Protein AF-B8IRQ8-F1 (afdb_monomer_lite)

Radius of gyration: 14.9 Å; chains: 1; bounding box: 44×27×41 Å

Organism: Methylobacterium nodulans (strain LMG 21967 / CNCM I-2342 / ORS 2060) (NCBI:txid460265)

Secondary structure (DSSP, 8-sta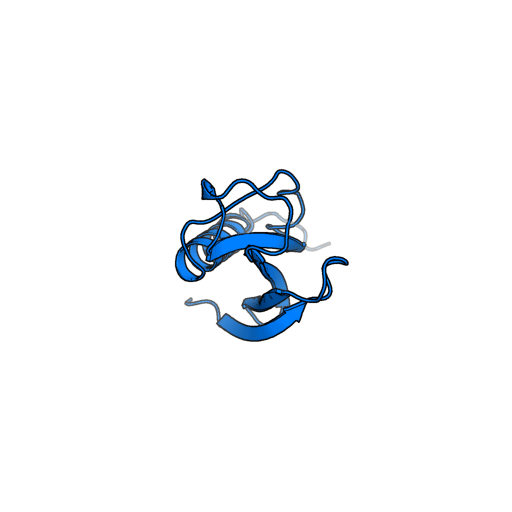te):
-PPPEEEEEEEE--SSS-EEEEEEEETTEEEEEEEE--TTSS--GGGTT-EEEEEE-GGGTT--S--EESSHHHHHHHHHHHHHHTS--------

pLDDT: mean 80.94, std 16.54, range [40.38, 97.19]

Sequence (95 aa):
MVAEEYFQPVVVNTGAGGEHGTLVFIEGQLVAVLTQINEARDTEQEFQGKWFLEAGFGPCKDWNNGSIFASKDKAVEWVREQVLMDEPVASCIAS

Foldseek 3Di:
DPWDKDKDWDFDPPVQRTFTWIFIDTNNDGFFIKGADDPSPPDPPVLHRWIWGPAGDDLGHVVPDTDTHRHPVRVNVVSVVSVVVVPDPDDDDDD

Structure (mmCIF, N/CA/C/O backbone):
data_AF-B8IRQ8-F1
#
_entry.id   AF-B8IRQ8-F1
#
loop_
_atom_site.group_PDB
_atom_site.id
_atom_site.type_symbol
_atom_site.label_atom_id
_atom_site.label_alt_id
_atom_site.label_comp_id
_atom_site.label_asym_id
_atom_site.label_entity_id
_atom_site.label_seq_id
_atom_site.pdbx_PDB_ins_code
_atom_site.Cartn_x
_atom_site.Cartn_y
_atom_site.Cartn_z
_atom_site.occupancy
_atom_site.B_iso_or_equiv
_atom_site.auth_seq_id
_atom_site.auth_comp_id
_atom_site.auth_asym_id
_atom_site.auth_atom_id
_atom_site.pdbx_PDB_model_num
ATOM 1 N N . MET A 1 1 ? -3.290 7.518 22.144 1.00 50.81 1 MET A N 1
ATOM 2 C CA . MET A 1 1 ? -3.183 6.044 22.153 1.00 50.81 1 MET A CA 1
ATOM 3 C C . MET A 1 1 ? -2.350 5.677 20.938 1.00 50.81 1 MET A C 1
ATOM 5 O O . MET A 1 1 ? -2.453 6.393 19.953 1.00 50.81 1 MET A O 1
ATOM 9 N N . VAL A 1 2 ? -1.441 4.705 21.024 1.00 63.72 2 VAL A N 1
ATOM 10 C CA . VAL A 1 2 ? -0.699 4.273 19.828 1.00 63.72 2 VAL A CA 1
ATOM 11 C C . VAL A 1 2 ? -1.656 3.372 19.058 1.00 63.72 2 VAL A C 1
ATOM 13 O O . VAL A 1 2 ? -2.114 2.390 19.638 1.00 63.72 2 VAL A O 1
ATOM 16 N N . ALA A 1 3 ? -2.017 3.744 17.831 1.00 75.44 3 ALA A N 1
ATOM 17 C CA . ALA A 1 3 ? -2.851 2.895 16.989 1.00 75.44 3 ALA A CA 1
ATOM 18 C C . ALA A 1 3 ? -2.152 1.540 16.800 1.00 75.44 3 ALA A C 1
ATOM 20 O O . ALA A 1 3 ? -0.930 1.492 16.639 1.00 75.44 3 ALA A O 1
ATOM 21 N N . GLU A 1 4 ? -2.896 0.436 16.874 1.00 87.06 4 GLU A N 1
ATOM 22 C CA . GLU A 1 4 ? -2.329 -0.876 16.565 1.00 87.06 4 GLU A CA 1
ATOM 23 C C . GLU A 1 4 ? -2.111 -0.986 15.061 1.00 87.06 4 GLU A C 1
ATOM 25 O O . GLU A 1 4 ? -3.023 -0.744 14.272 1.00 87.06 4 GLU A O 1
ATOM 30 N N . GLU A 1 5 ? -0.904 -1.371 14.658 1.00 91.31 5 GLU A N 1
ATOM 31 C CA . GLU A 1 5 ? -0.527 -1.421 13.252 1.00 91.31 5 GLU A CA 1
ATOM 32 C C . GLU A 1 5 ? 0.042 -2.776 12.882 1.00 91.31 5 GLU A C 1
ATOM 34 O O . GLU A 1 5 ? 0.839 -3.370 13.614 1.00 91.31 5 GLU A O 1
ATOM 39 N N . TYR A 1 6 ? -0.351 -3.250 11.708 1.00 93.56 6 TYR A N 1
ATOM 40 C CA . TYR A 1 6 ? 0.050 -4.544 11.196 1.00 93.56 6 TYR A CA 1
ATOM 41 C C . TYR A 1 6 ? 0.347 -4.463 9.700 1.00 93.56 6 TYR A C 1
ATOM 43 O O . TYR A 1 6 ? -0.379 -3.838 8.927 1.00 93.56 6 TYR A O 1
ATOM 51 N N . PHE A 1 7 ? 1.424 -5.130 9.288 1.00 96.00 7 PHE A N 1
ATOM 52 C CA . PHE A 1 7 ? 1.876 -5.163 7.902 1.00 96.00 7 PHE A CA 1
ATOM 53 C C . PHE A 1 7 ? 1.929 -6.599 7.409 1.00 96.00 7 PHE A C 1
ATOM 55 O O . PHE A 1 7 ? 2.583 -7.447 8.020 1.00 96.00 7 PHE A O 1
ATOM 62 N N . GLN A 1 8 ? 1.305 -6.855 6.262 1.00 97.19 8 GLN A N 1
ATOM 63 C CA . GLN A 1 8 ? 1.339 -8.164 5.624 1.00 97.19 8 GLN A CA 1
ATOM 64 C C . GLN A 1 8 ? 2.059 -8.078 4.273 1.00 97.19 8 GLN A C 1
ATOM 66 O O . GLN A 1 8 ? 1.538 -7.450 3.348 1.00 97.19 8 GLN A O 1
ATOM 71 N N . PRO A 1 9 ? 3.235 -8.715 4.122 1.00 96.06 9 PRO A N 1
ATOM 72 C CA . PRO A 1 9 ? 3.887 -8.855 2.825 1.00 96.06 9 PRO A CA 1
ATOM 73 C C . PRO A 1 9 ? 3.024 -9.685 1.871 1.00 96.06 9 PRO A C 1
ATOM 75 O O . PRO A 1 9 ? 2.516 -10.743 2.248 1.00 96.06 9 PRO A O 1
ATOM 78 N N . VAL A 1 10 ? 2.875 -9.221 0.632 1.00 95.19 10 VAL A N 1
ATOM 79 C CA . VAL A 1 10 ? 2.079 -9.883 -0.412 1.00 95.19 10 VAL A CA 1
ATOM 80 C C . VAL A 1 10 ? 2.734 -9.715 -1.781 1.00 95.19 10 VAL A C 1
ATOM 82 O O . VAL A 1 10 ? 3.583 -8.847 -1.966 1.00 95.19 10 VAL A O 1
ATOM 85 N N . VAL A 1 11 ? 2.320 -10.528 -2.752 1.00 93.00 11 VAL A N 1
ATOM 86 C CA . VAL A 1 11 ? 2.572 -10.255 -4.173 1.00 93.00 11 VAL A CA 1
ATOM 87 C C . VAL A 1 11 ? 1.294 -9.675 -4.762 1.00 93.00 11 VAL A C 1
ATOM 89 O O . VAL A 1 11 ? 0.245 -10.317 -4.718 1.00 93.00 11 VAL A O 1
ATOM 92 N N . VAL A 1 12 ? 1.371 -8.454 -5.283 1.00 89.50 12 VAL A N 1
ATOM 93 C CA . VAL A 1 12 ? 0.226 -7.739 -5.853 1.00 89.50 12 VAL A CA 1
ATOM 94 C C . VAL A 1 12 ? 0.250 -7.910 -7.359 1.00 89.50 12 VAL A C 1
ATOM 96 O O . VAL A 1 12 ? 1.214 -7.521 -8.009 1.00 89.50 12 VAL A O 1
ATOM 99 N N . ASN A 1 13 ? -0.805 -8.484 -7.933 1.00 88.00 13 ASN A N 1
ATOM 100 C CA . ASN A 1 13 ? -0.927 -8.578 -9.382 1.00 88.00 13 ASN A CA 1
ATOM 101 C C . ASN A 1 13 ? -1.297 -7.210 -9.973 1.00 88.00 13 ASN A C 1
ATOM 103 O O . ASN A 1 13 ? -2.473 -6.881 -10.093 1.00 88.00 13 ASN A O 1
ATOM 107 N N . THR A 1 14 ? -0.282 -6.442 -10.360 1.00 78.38 14 THR A N 1
ATOM 108 C CA . THR A 1 14 ? -0.410 -5.122 -10.996 1.00 78.38 14 THR A CA 1
ATOM 109 C C . THR A 1 14 ? -0.563 -5.203 -12.522 1.00 78.38 14 THR A C 1
ATOM 111 O O . THR A 1 14 ? -0.432 -4.208 -13.225 1.00 78.38 14 THR A O 1
ATOM 114 N N . GLY A 1 15 ? -0.813 -6.398 -13.075 1.00 74.94 15 GLY A N 1
ATOM 115 C CA . GLY A 1 15 ? -0.935 -6.635 -14.519 1.00 74.94 15 GLY A CA 1
ATOM 116 C C . GLY A 1 15 ? 0.400 -6.800 -15.259 1.00 74.94 15 GLY A C 1
ATOM 117 O O . GLY A 1 15 ? 0.422 -7.432 -16.311 1.00 74.94 15 GLY A O 1
ATOM 118 N N . ALA A 1 16 ? 1.514 -6.325 -14.688 1.00 67.44 16 ALA A N 1
ATOM 119 C CA . ALA A 1 16 ? 2.858 -6.412 -15.277 1.00 67.44 16 ALA A CA 1
ATOM 120 C C . ALA A 1 16 ? 3.692 -7.632 -14.819 1.00 67.44 16 ALA A C 1
ATOM 122 O O . ALA A 1 16 ? 4.847 -7.766 -15.211 1.00 67.44 16 ALA A O 1
ATOM 123 N N . GLY A 1 17 ? 3.130 -8.535 -14.003 1.00 63.59 17 GLY A N 1
ATOM 124 C CA . GLY A 1 17 ? 3.825 -9.761 -13.569 1.00 63.59 17 GLY A CA 1
ATOM 125 C C . GLY A 1 17 ? 3.881 -10.010 -12.063 1.00 63.59 17 GLY A C 1
ATOM 126 O O . GLY A 1 17 ? 4.506 -10.977 -11.639 1.00 63.59 17 GLY A O 1
ATOM 127 N N . GLY A 1 18 ? 3.189 -9.203 -11.259 1.00 69.12 18 GLY A N 1
ATOM 128 C CA . GLY A 1 18 ? 3.183 -9.359 -9.808 1.00 69.12 18 GLY A CA 1
ATOM 129 C C . GLY A 1 18 ? 4.349 -8.617 -9.161 1.00 69.12 18 GLY A C 1
ATOM 130 O O . GLY A 1 18 ? 5.510 -8.891 -9.449 1.00 69.12 18 GLY A O 1
ATOM 131 N N . GLU A 1 19 ? 4.049 -7.680 -8.270 1.00 82.12 19 GLU A N 1
ATOM 132 C CA . GLU A 1 19 ? 5.059 -6.880 -7.581 1.00 82.12 19 GLU A CA 1
ATOM 133 C C . GLU A 1 19 ? 5.077 -7.163 -6.091 1.00 82.12 19 GLU A C 1
ATOM 135 O O . GLU A 1 19 ? 4.057 -7.500 -5.483 1.00 82.12 19 GLU A O 1
ATOM 140 N N . HIS A 1 20 ? 6.261 -7.026 -5.494 1.00 90.31 20 HIS A N 1
ATOM 141 C CA . HIS A 1 20 ? 6.399 -7.089 -4.049 1.00 90.31 20 HIS A CA 1
ATOM 142 C C . HIS A 1 20 ? 5.579 -5.962 -3.438 1.00 90.31 20 HIS A C 1
ATOM 144 O O . HIS A 1 20 ? 5.802 -4.794 -3.738 1.00 90.31 20 HIS A O 1
ATOM 150 N N . GLY A 1 21 ? 4.634 -6.316 -2.580 1.00 93.31 21 GLY A N 1
ATOM 151 C CA . GLY A 1 21 ? 3.764 -5.358 -1.934 1.00 93.31 21 GLY A CA 1
ATOM 152 C C . GLY A 1 21 ? 3.612 -5.602 -0.448 1.00 93.31 21 GLY A C 1
ATOM 153 O O . GLY A 1 21 ? 4.146 -6.544 0.144 1.00 93.31 21 GLY A O 1
ATOM 154 N N . THR A 1 22 ? 2.901 -4.690 0.192 1.00 96.31 22 THR A N 1
ATOM 155 C CA . THR A 1 22 ? 2.587 -4.738 1.612 1.00 96.31 22 THR A CA 1
ATOM 156 C C . THR A 1 22 ? 1.186 -4.190 1.820 1.00 96.31 22 THR A C 1
ATOM 158 O O . THR A 1 22 ? 0.888 -3.065 1.421 1.00 96.31 22 THR A O 1
ATOM 161 N N . LEU A 1 23 ? 0.332 -4.993 2.449 1.00 96.81 23 LEU A N 1
ATOM 162 C CA . LEU A 1 23 ? -0.944 -4.532 2.981 1.00 96.81 23 LEU A CA 1
ATOM 163 C C . LEU A 1 23 ? -0.685 -3.828 4.311 1.00 96.81 23 LEU A C 1
ATOM 165 O O . LEU A 1 23 ? 0.033 -4.368 5.159 1.00 96.81 23 LEU A O 1
ATOM 169 N N . VAL A 1 24 ? -1.263 -2.643 4.483 1.00 96.25 24 VAL A N 1
ATOM 170 C CA . VAL A 1 24 ? -1.131 -1.835 5.697 1.00 96.25 24 VAL A CA 1
ATOM 171 C C . VAL A 1 24 ? -2.457 -1.824 6.438 1.00 96.25 24 VAL A C 1
ATOM 173 O O . VAL A 1 24 ? -3.466 -1.359 5.902 1.00 96.25 24 VAL A O 1
ATOM 176 N N . PHE A 1 25 ? -2.433 -2.319 7.673 1.00 95.00 25 PHE A N 1
ATOM 177 C CA . PHE A 1 25 ? -3.567 -2.302 8.580 1.00 95.00 25 PHE A CA 1
ATOM 178 C C . PHE A 1 25 ? -3.304 -1.356 9.746 1.00 95.00 25 PHE A C 1
ATOM 180 O O . PHE A 1 25 ? -2.249 -1.442 10.376 1.00 95.00 25 PHE A O 1
ATOM 187 N N . ILE A 1 26 ? -4.279 -0.503 10.050 1.00 93.31 26 ILE A N 1
ATOM 188 C CA . ILE A 1 26 ? -4.296 0.361 11.234 1.00 93.31 26 ILE A CA 1
ATOM 189 C C . ILE A 1 26 ? -5.625 0.114 11.949 1.00 93.31 26 ILE A C 1
ATOM 191 O O . ILE A 1 26 ? -6.674 0.094 11.309 1.00 93.31 26 ILE A O 1
ATOM 195 N N . GLU A 1 27 ? -5.568 -0.187 13.247 1.00 91.19 27 GLU A N 1
ATOM 196 C CA . GLU A 1 27 ? -6.722 -0.553 14.086 1.00 91.19 27 GLU A CA 1
ATOM 197 C C . GLU A 1 27 ? -7.585 -1.677 13.477 1.00 91.19 27 GLU A C 1
ATOM 199 O O . GLU A 1 27 ? -8.813 -1.688 13.539 1.00 91.19 27 GLU A O 1
ATOM 204 N N . GLY A 1 28 ? -6.922 -2.649 12.842 1.00 91.25 28 GLY A N 1
ATOM 205 C CA . GLY A 1 28 ? -7.572 -3.792 12.195 1.00 91.25 28 GLY A CA 1
ATOM 206 C C . GLY A 1 28 ? -8.234 -3.486 10.846 1.00 91.25 28 GLY A C 1
ATOM 207 O O . GLY A 1 28 ? -8.792 -4.396 10.231 1.00 91.25 28 GLY A O 1
ATOM 208 N N . GLN A 1 29 ? -8.153 -2.252 10.344 1.00 93.19 29 GLN A N 1
ATOM 209 C CA . GLN A 1 29 ? -8.697 -1.858 9.044 1.00 93.19 29 GLN A CA 1
ATOM 210 C C . GLN A 1 29 ? -7.602 -1.809 7.980 1.00 93.19 29 GLN A C 1
ATOM 212 O O . GLN A 1 29 ? -6.535 -1.251 8.215 1.00 93.19 29 GLN A O 1
ATOM 217 N N . LEU A 1 30 ? -7.866 -2.363 6.790 1.00 95.50 30 LEU A N 1
ATOM 218 C CA . LEU A 1 30 ? -6.981 -2.199 5.634 1.00 95.50 30 LEU A CA 1
ATOM 219 C C . LEU A 1 30 ? -7.090 -0.759 5.122 1.00 95.50 30 LEU A C 1
ATOM 221 O O . LEU A 1 30 ? -8.144 -0.365 4.625 1.00 95.50 30 LEU A O 1
ATOM 225 N N . VAL A 1 31 ? -5.999 -0.002 5.211 1.00 95.12 31 VAL A N 1
ATOM 226 C CA . VAL A 1 31 ? -5.969 1.422 4.833 1.00 95.12 31 VAL A CA 1
ATOM 227 C C . VAL A 1 31 ? -5.165 1.685 3.562 1.00 95.12 31 VAL A C 1
ATOM 229 O O . VAL A 1 31 ? -5.451 2.643 2.846 1.00 95.12 31 VAL A O 1
ATOM 232 N N . ALA A 1 32 ? -4.209 0.815 3.221 1.00 95.06 32 ALA A N 1
ATOM 233 C CA . ALA A 1 32 ? -3.421 0.951 1.999 1.00 95.06 32 ALA A CA 1
ATOM 234 C C . ALA A 1 32 ? -2.869 -0.383 1.474 1.00 95.06 32 ALA A C 1
ATOM 236 O O . ALA A 1 32 ? -2.561 -1.306 2.234 1.00 95.06 32 ALA A O 1
ATOM 237 N N . VAL A 1 33 ? -2.679 -0.437 0.157 1.00 94.19 33 VAL A N 1
ATOM 238 C CA . VAL A 1 33 ? -1.849 -1.408 -0.557 1.00 94.19 33 VAL A CA 1
ATOM 239 C C . VAL A 1 33 ? -0.650 -0.660 -1.122 1.00 94.19 33 VAL A C 1
ATOM 241 O O . VAL A 1 33 ? -0.802 0.237 -1.951 1.00 94.19 33 VAL A O 1
ATOM 244 N N . LEU A 1 34 ? 0.544 -1.040 -0.676 1.00 93.81 34 LEU A N 1
ATOM 245 C CA . LEU A 1 34 ? 1.805 -0.484 -1.154 1.00 93.81 34 LEU A CA 1
ATOM 246 C C . LEU A 1 34 ? 2.512 -1.494 -2.058 1.00 93.81 34 LEU A C 1
ATOM 248 O O . LEU A 1 34 ? 2.538 -2.679 -1.727 1.00 93.81 34 LEU A O 1
ATOM 252 N N . THR A 1 35 ? 3.117 -1.047 -3.155 1.00 92.50 35 THR A N 1
ATOM 253 C CA . THR A 1 35 ? 3.887 -1.887 -4.091 1.00 92.50 35 THR A CA 1
ATOM 254 C C . THR A 1 35 ? 5.280 -1.309 -4.318 1.00 92.50 35 THR A C 1
ATOM 256 O O . THR A 1 35 ? 5.463 -0.096 -4.348 1.00 92.50 35 THR A O 1
ATOM 259 N N . GLN A 1 36 ? 6.293 -2.162 -4.442 1.00 91.75 36 GLN A N 1
ATOM 260 C CA . GLN A 1 36 ? 7.626 -1.756 -4.866 1.00 91.75 36 GLN A CA 1
ATOM 261 C C . GLN A 1 36 ? 7.677 -1.725 -6.392 1.00 91.75 36 GLN A C 1
ATOM 263 O O . GLN A 1 36 ? 7.309 -2.697 -7.049 1.00 91.75 36 GLN A O 1
ATOM 268 N N . ILE A 1 37 ? 8.166 -0.617 -6.939 1.00 86.81 37 ILE A N 1
ATOM 269 C CA . ILE A 1 37 ? 8.347 -0.424 -8.374 1.00 86.81 37 ILE A CA 1
ATOM 270 C C . ILE A 1 37 ? 9.570 -1.234 -8.812 1.00 86.81 37 ILE A C 1
ATOM 272 O O . ILE A 1 37 ? 10.703 -0.927 -8.426 1.00 86.81 37 ILE A O 1
ATOM 276 N N . ASN A 1 38 ? 9.334 -2.263 -9.624 1.00 78.00 38 ASN A N 1
ATOM 277 C CA . ASN A 1 38 ? 10.387 -3.114 -10.175 1.00 78.00 38 ASN A CA 1
ATOM 278 C C . ASN A 1 38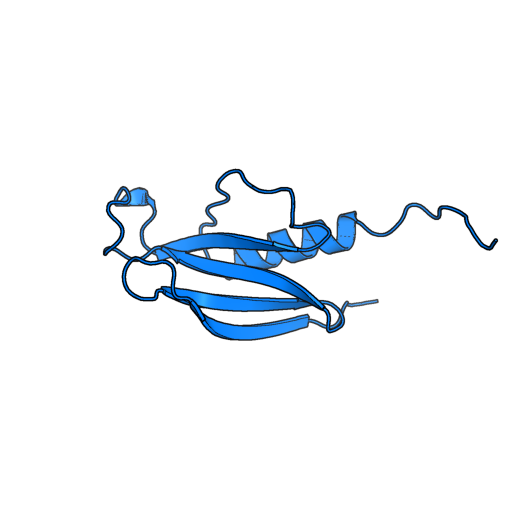 ? 10.785 -2.693 -11.596 1.00 78.00 38 ASN A C 1
ATOM 280 O O . ASN A 1 38 ? 10.003 -2.092 -12.330 1.00 78.00 38 ASN A O 1
ATOM 284 N N . GLU A 1 39 ? 11.998 -3.082 -12.001 1.00 61.97 39 GLU A N 1
ATOM 285 C CA . GLU A 1 39 ? 12.608 -2.772 -13.308 1.00 61.97 39 GLU A CA 1
ATOM 286 C C . GLU A 1 39 ? 11.776 -3.221 -14.523 1.00 61.97 39 GLU A C 1
ATOM 288 O O . GLU A 1 39 ? 12.004 -2.742 -15.628 1.00 61.97 39 GLU A O 1
ATOM 293 N N . ALA A 1 40 ? 10.831 -4.147 -14.327 1.00 58.88 40 ALA A N 1
ATOM 294 C CA . ALA A 1 40 ? 9.985 -4.702 -15.382 1.00 58.88 40 ALA A CA 1
ATOM 295 C C . ALA A 1 40 ? 8.827 -3.786 -15.804 1.00 58.88 40 ALA A C 1
ATOM 297 O O . ALA A 1 40 ? 8.229 -4.013 -16.854 1.00 58.88 40 ALA A O 1
ATOM 298 N N . ARG A 1 41 ? 8.484 -2.767 -15.005 1.00 58.78 41 ARG A N 1
ATOM 299 C CA . ARG A 1 41 ? 7.624 -1.696 -15.508 1.00 58.78 41 ARG A CA 1
ATOM 300 C C . ARG A 1 41 ? 8.490 -0.863 -16.464 1.00 58.78 41 ARG A C 1
ATOM 302 O O . ARG A 1 41 ? 9.630 -0.577 -16.115 1.00 58.78 41 ARG A O 1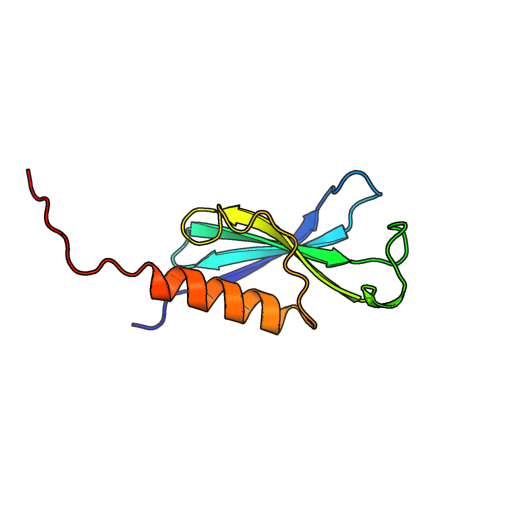
ATOM 309 N N . ASP A 1 42 ? 7.962 -0.416 -17.608 1.00 57.41 42 ASP A N 1
ATOM 310 C CA . ASP A 1 42 ? 8.567 0.608 -18.495 1.00 57.41 42 ASP A CA 1
ATOM 311 C C . ASP A 1 42 ? 8.656 1.984 -17.792 1.00 57.41 42 ASP A C 1
ATOM 313 O O . ASP A 1 42 ? 8.247 3.026 -18.298 1.00 57.41 42 ASP A O 1
ATOM 317 N N . THR A 1 43 ? 9.092 1.975 -16.541 1.00 62.50 43 THR A N 1
ATOM 318 C CA . THR A 1 43 ? 9.183 3.102 -15.639 1.00 62.50 43 THR A CA 1
ATOM 319 C C . THR A 1 43 ? 10.615 3.595 -15.682 1.00 62.50 43 THR A C 1
ATOM 321 O O . THR A 1 43 ? 11.563 2.807 -15.715 1.00 62.50 43 THR A O 1
ATOM 324 N N . GLU A 1 44 ? 10.768 4.914 -15.696 1.00 67.19 44 GLU A N 1
ATOM 325 C CA . GLU A 1 44 ? 12.072 5.561 -15.695 1.00 67.19 44 GLU A CA 1
ATOM 326 C C . GLU A 1 44 ? 12.944 4.997 -14.565 1.00 67.19 44 GLU A C 1
ATOM 328 O O . GLU A 1 44 ? 12.474 4.748 -13.450 1.00 67.19 44 GLU A O 1
ATOM 333 N N . GLN A 1 45 ? 14.230 4.791 -14.859 1.00 70.38 45 GLN A N 1
ATOM 334 C CA . GLN A 1 45 ? 15.195 4.178 -13.939 1.00 70.38 45 GLN A CA 1
ATOM 335 C C . GLN A 1 45 ? 15.241 4.882 -12.569 1.00 70.38 45 GLN A C 1
ATOM 337 O O . GLN A 1 45 ? 15.568 4.265 -11.560 1.00 70.38 45 GLN A O 1
ATOM 342 N N . GLU A 1 46 ? 14.840 6.153 -12.509 1.00 78.12 46 GLU A N 1
ATOM 343 C CA . GLU A 1 46 ? 14.747 6.929 -11.276 1.00 78.12 46 GLU A CA 1
ATOM 344 C C . GLU A 1 46 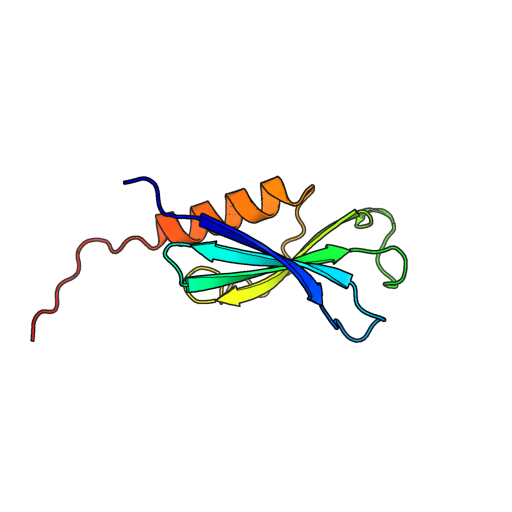? 13.687 6.443 -10.275 1.00 78.12 46 GLU A C 1
ATOM 346 O O . GLU A 1 46 ? 13.749 6.826 -9.105 1.00 78.12 46 GLU A O 1
ATOM 351 N N . PHE A 1 47 ? 12.716 5.625 -10.683 1.00 80.44 47 PHE A N 1
ATOM 352 C CA . PHE A 1 47 ? 11.669 5.112 -9.793 1.00 80.44 47 PHE A CA 1
ATOM 353 C C . PHE A 1 47 ? 11.911 3.675 -9.328 1.00 80.44 47 PHE A C 1
ATOM 355 O O . PHE A 1 47 ? 11.187 3.184 -8.463 1.00 80.44 47 PHE A O 1
ATOM 362 N N . GLN A 1 48 ? 12.941 3.008 -9.844 1.00 82.88 48 GLN A N 1
ATOM 363 C CA . GLN A 1 48 ? 13.250 1.631 -9.477 1.00 82.88 48 GLN A CA 1
ATOM 364 C C . GLN A 1 48 ? 13.577 1.513 -7.983 1.00 82.88 48 GLN A C 1
ATOM 366 O O . GLN A 1 48 ? 14.302 2.326 -7.409 1.00 82.88 48 GLN A O 1
ATOM 371 N N . GLY A 1 49 ? 12.998 0.504 -7.330 1.00 85.19 49 GLY A N 1
ATOM 372 C CA . GLY A 1 49 ? 13.168 0.252 -5.900 1.00 85.19 49 GLY A CA 1
ATOM 373 C C . GLY A 1 49 ? 12.360 1.175 -4.980 1.00 85.19 49 GLY A C 1
ATOM 374 O O . GLY A 1 49 ? 12.262 0.876 -3.784 1.00 85.19 49 GLY A O 1
ATOM 375 N N . LYS A 1 50 ? 11.745 2.241 -5.516 1.00 91.06 50 LYS A N 1
ATOM 376 C CA . LYS A 1 50 ? 10.806 3.104 -4.789 1.00 91.06 50 LYS A CA 1
ATOM 377 C C . LYS A 1 50 ? 9.473 2.389 -4.560 1.00 91.06 50 LYS A C 1
ATOM 379 O O . LYS A 1 50 ? 9.195 1.338 -5.135 1.00 91.06 50 LYS A O 1
ATOM 384 N N . TRP A 1 51 ? 8.659 2.957 -3.683 1.00 92.56 51 TRP A N 1
ATOM 385 C CA . TRP A 1 51 ? 7.382 2.396 -3.258 1.00 92.56 51 TRP A CA 1
ATOM 386 C C . TRP A 1 51 ? 6.227 3.257 -3.735 1.00 92.56 51 TRP A C 1
ATOM 388 O O . TRP A 1 51 ? 6.335 4.473 -3.748 1.00 92.56 51 TRP A O 1
ATOM 398 N N . PHE A 1 52 ? 5.123 2.634 -4.108 1.00 90.50 52 PHE A N 1
ATOM 399 C CA . PHE A 1 52 ? 3.956 3.276 -4.686 1.00 90.50 52 PHE A CA 1
ATOM 400 C C . PHE A 1 52 ? 2.708 2.952 -3.870 1.00 90.50 52 PHE A C 1
ATOM 402 O O . PHE A 1 52 ? 2.564 1.831 -3.378 1.00 90.50 52 PHE A O 1
ATOM 409 N N . LEU A 1 53 ? 1.803 3.923 -3.735 1.00 92.31 53 LEU A N 1
ATOM 410 C CA . LEU A 1 53 ? 0.452 3.673 -3.232 1.00 92.31 53 LEU A CA 1
ATOM 411 C C . LEU A 1 53 ? -0.416 3.121 -4.368 1.00 92.31 53 LEU A C 1
ATOM 413 O O . LEU A 1 53 ? -0.964 3.880 -5.160 1.00 92.31 53 LEU A O 1
ATOM 417 N N . GLU A 1 54 ? -0.537 1.798 -4.435 1.00 89.94 54 GLU A N 1
ATOM 418 C CA . GLU A 1 54 ? -1.320 1.108 -5.467 1.00 89.94 54 GLU A CA 1
ATOM 419 C C . GLU A 1 54 ? -2.827 1.278 -5.239 1.00 89.94 54 GLU A C 1
ATOM 421 O O . GLU A 1 54 ? -3.590 1.491 -6.177 1.00 89.94 54 GLU A O 1
ATOM 426 N N . ALA A 1 55 ? -3.258 1.204 -3.979 1.00 91.00 55 ALA A N 1
ATOM 427 C CA . ALA A 1 55 ? -4.633 1.477 -3.585 1.00 91.00 55 ALA A CA 1
ATOM 428 C C . ALA A 1 55 ? -4.671 2.065 -2.174 1.00 91.00 55 ALA A C 1
ATOM 430 O O . ALA A 1 55 ? -4.053 1.525 -1.256 1.00 91.00 55 ALA A O 1
ATOM 431 N N . GLY A 1 56 ? -5.424 3.146 -1.995 1.00 92.69 56 GLY A N 1
ATOM 432 C CA . GLY A 1 56 ? -5.733 3.715 -0.688 1.00 92.69 56 GLY A CA 1
ATOM 433 C C . GLY A 1 56 ? -7.199 3.507 -0.314 1.00 92.69 56 GLY A C 1
ATOM 434 O O . GLY A 1 56 ? -8.077 3.479 -1.177 1.00 92.69 56 GLY A O 1
ATOM 435 N N . PHE A 1 57 ? -7.473 3.386 0.983 1.00 92.44 57 PHE A N 1
ATOM 436 C CA . PHE A 1 57 ? -8.818 3.286 1.547 1.00 92.44 57 PHE A CA 1
ATOM 437 C C . PHE A 1 57 ? -9.022 4.350 2.625 1.00 92.44 57 PHE A C 1
ATOM 439 O O . PHE A 1 57 ? -8.062 4.805 3.247 1.00 92.44 57 PHE A O 1
ATOM 446 N N . GLY A 1 58 ? -10.279 4.753 2.838 1.00 91.00 58 GLY A N 1
ATOM 447 C CA . GLY A 1 58 ? -10.627 5.784 3.819 1.00 91.00 58 GLY A CA 1
ATOM 448 C C . GLY A 1 58 ? -9.786 7.058 3.622 1.00 91.00 58 GLY A C 1
ATOM 449 O O . GLY A 1 58 ? -9.778 7.573 2.500 1.00 91.00 58 GLY A O 1
ATOM 450 N N . PRO A 1 59 ? -9.025 7.508 4.636 1.00 90.06 59 PRO A N 1
ATOM 451 C CA . PRO A 1 59 ? -8.156 8.692 4.557 1.00 90.06 59 PRO A CA 1
ATOM 452 C C . PRO A 1 59 ? -7.132 8.660 3.415 1.00 90.06 59 PRO A C 1
ATOM 454 O O . PRO A 1 59 ? -6.678 9.697 2.945 1.00 90.06 59 PRO A O 1
ATOM 457 N N . CYS A 1 60 ? -6.772 7.467 2.933 1.00 90.62 60 CYS A N 1
ATOM 458 C CA . CYS A 1 60 ? -5.810 7.293 1.846 1.00 90.62 60 CYS A CA 1
ATOM 459 C C . CYS A 1 60 ? -6.463 7.240 0.447 1.00 90.62 60 CYS A C 1
ATOM 461 O O . CYS A 1 60 ? -5.747 7.164 -0.550 1.00 90.62 60 CYS A O 1
ATOM 463 N N . LYS A 1 61 ? -7.802 7.220 0.340 1.00 87.00 61 LYS A N 1
ATOM 464 C CA . LYS A 1 61 ? -8.539 6.866 -0.892 1.00 87.00 61 LYS A CA 1
ATOM 465 C C . LYS A 1 61 ? -8.369 7.858 -2.041 1.00 87.00 61 LYS A C 1
ATOM 467 O O . LYS A 1 61 ? -8.194 7.441 -3.183 1.00 87.00 61 LYS A O 1
ATOM 472 N N . ASP A 1 62 ? -8.444 9.154 -1.757 1.00 77.19 62 ASP A N 1
ATOM 473 C CA . ASP A 1 62 ? -8.461 10.186 -2.804 1.00 77.19 62 ASP A CA 1
ATOM 474 C C . ASP A 1 62 ? -7.052 10.600 -3.251 1.00 77.19 62 ASP A C 1
ATOM 476 O O . ASP A 1 62 ? -6.873 11.514 -4.058 1.00 77.19 62 ASP A O 1
ATOM 480 N N . TRP A 1 63 ? -6.031 9.875 -2.791 1.00 71.06 63 TRP A N 1
ATOM 481 C CA . TRP A 1 63 ? -4.636 10.115 -3.127 1.00 71.06 63 TRP A CA 1
ATOM 482 C C . TRP A 1 63 ? -4.240 9.480 -4.468 1.00 71.06 63 TRP A C 1
ATOM 484 O O . TRP A 1 63 ? -3.209 8.828 -4.626 1.00 71.06 63 TRP A O 1
ATOM 494 N N . ASN A 1 64 ? -5.105 9.673 -5.461 1.00 54.47 64 ASN A N 1
ATOM 495 C CA . ASN A 1 64 ? -5.120 8.960 -6.736 1.00 54.47 64 ASN A CA 1
ATOM 496 C C . ASN A 1 64 ? -4.085 9.492 -7.751 1.00 54.47 64 ASN A C 1
ATOM 498 O O . ASN A 1 64 ? -4.255 9.342 -8.957 1.00 54.47 64 ASN A O 1
ATOM 502 N N . ASN A 1 65 ? -3.023 10.151 -7.271 1.00 53.78 65 ASN A N 1
ATOM 503 C CA . ASN A 1 65 ? -2.116 10.959 -8.089 1.00 53.78 65 ASN A CA 1
ATOM 504 C C . ASN A 1 65 ? -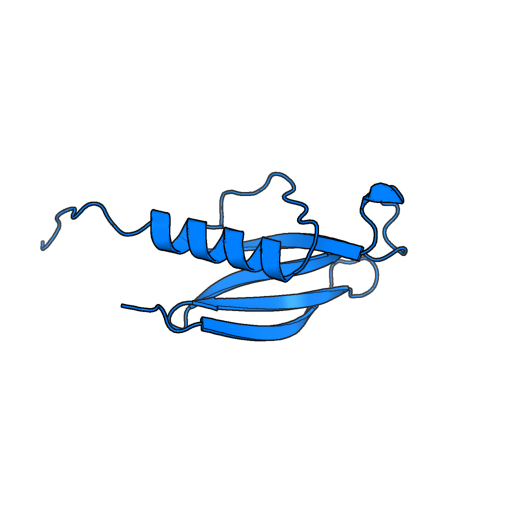0.630 10.651 -7.860 1.00 53.78 65 ASN A C 1
ATOM 506 O O . ASN A 1 65 ? 0.219 11.539 -7.863 1.00 53.78 65 ASN A O 1
ATOM 510 N N . GLY A 1 66 ? -0.292 9.374 -7.712 1.00 59.28 66 GLY A N 1
ATOM 511 C CA . GLY A 1 66 ? 1.071 8.955 -8.010 1.00 59.28 66 GLY A CA 1
ATOM 512 C C . GLY A 1 66 ? 2.085 9.193 -6.896 1.00 59.28 66 GLY A C 1
ATOM 513 O O . GLY A 1 66 ? 3.205 9.622 -7.170 1.00 59.28 66 GLY A O 1
ATOM 514 N N . SER A 1 67 ? 1.725 8.930 -5.638 1.00 78.88 67 SER A N 1
ATOM 515 C CA . SER A 1 67 ? 2.729 9.019 -4.580 1.00 78.88 67 SER A CA 1
ATOM 516 C C . SER A 1 67 ? 3.730 7.889 -4.650 1.00 78.88 67 SER A C 1
ATOM 518 O O . SER A 1 67 ? 3.437 6.732 -4.348 1.00 78.88 67 SER A O 1
ATOM 520 N N . ILE A 1 68 ? 4.926 8.291 -5.062 1.00 88.94 68 ILE A N 1
ATOM 521 C CA . ILE A 1 68 ? 6.119 7.478 -5.078 1.00 88.94 68 ILE A CA 1
ATOM 522 C C . ILE A 1 68 ? 6.983 7.893 -3.888 1.00 88.94 68 ILE A C 1
ATOM 524 O O . ILE A 1 68 ? 7.406 9.040 -3.757 1.00 88.94 68 ILE A O 1
ATOM 528 N N . PHE A 1 69 ? 7.269 6.931 -3.029 1.00 92.25 69 PHE A N 1
ATOM 529 C CA . PHE A 1 69 ? 8.039 7.079 -1.810 1.00 92.25 69 PHE A CA 1
ATOM 530 C C . PHE A 1 69 ? 9.426 6.476 -1.991 1.00 92.25 69 PHE A C 1
ATOM 532 O O . PHE A 1 69 ? 9.592 5.426 -2.609 1.00 92.25 69 PHE A O 1
ATOM 539 N N . ALA A 1 70 ? 10.441 7.099 -1.397 1.00 92.06 70 ALA A N 1
ATOM 540 C CA . ALA A 1 70 ? 11.815 6.607 -1.487 1.00 92.06 70 ALA A CA 1
ATOM 541 C C . ALA A 1 70 ? 12.014 5.218 -0.847 1.00 92.06 70 ALA A C 1
ATOM 543 O O . ALA A 1 70 ? 12.945 4.504 -1.207 1.00 92.06 70 ALA A O 1
ATOM 544 N N . SER A 1 71 ? 11.160 4.831 0.104 1.00 92.81 71 SER A N 1
ATOM 545 C CA . SER A 1 71 ? 11.223 3.542 0.792 1.00 92.81 71 SER A CA 1
ATOM 546 C C . SER A 1 71 ? 9.852 3.114 1.317 1.00 92.81 71 SER A 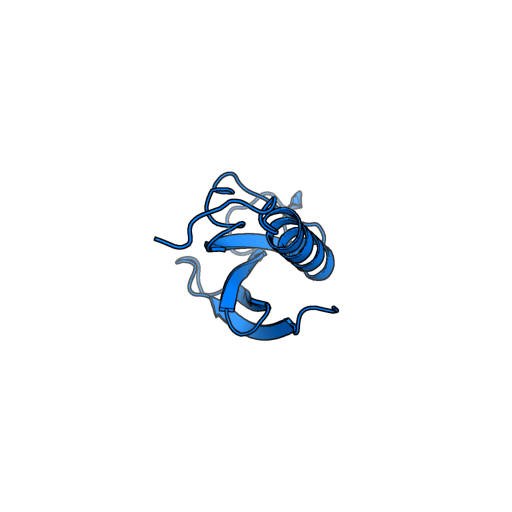C 1
ATOM 548 O O . SER A 1 71 ? 8.940 3.935 1.450 1.00 92.81 71 SER A O 1
ATOM 550 N N . LYS A 1 72 ? 9.737 1.831 1.684 1.00 93.62 72 LYS A N 1
ATOM 551 C CA . LYS A 1 72 ? 8.550 1.279 2.350 1.00 93.62 72 LYS A CA 1
ATOM 552 C C . LYS A 1 72 ? 8.203 2.049 3.621 1.00 93.62 72 LYS A C 1
ATOM 554 O O . LYS A 1 72 ? 7.044 2.373 3.840 1.00 93.62 72 LYS A O 1
ATOM 559 N N . ASP A 1 73 ? 9.206 2.360 4.440 1.00 94.06 73 ASP A N 1
ATOM 560 C CA . ASP A 1 73 ? 8.993 3.029 5.726 1.00 94.06 73 ASP A CA 1
ATOM 561 C C . ASP A 1 73 ? 8.431 4.440 5.537 1.00 94.06 73 ASP A C 1
ATOM 563 O O . ASP A 1 73 ? 7.551 4.847 6.287 1.00 94.06 73 ASP A O 1
ATOM 567 N N . LYS A 1 74 ? 8.867 5.157 4.491 1.00 94.75 74 LYS A N 1
ATOM 568 C CA . LYS A 1 74 ? 8.309 6.469 4.136 1.00 94.75 74 LYS A CA 1
ATOM 569 C C . LYS A 1 74 ? 6.877 6.391 3.625 1.00 94.75 74 LYS A C 1
ATOM 571 O O . LYS A 1 74 ? 6.077 7.260 3.948 1.00 94.75 74 LYS A O 1
ATOM 576 N N . ALA A 1 75 ? 6.547 5.346 2.874 1.00 94.19 75 ALA A N 1
ATOM 577 C CA . ALA A 1 75 ? 5.171 5.102 2.462 1.00 94.19 75 ALA A CA 1
ATOM 578 C C . ALA A 1 75 ? 4.263 4.809 3.670 1.00 94.19 75 ALA A C 1
ATOM 580 O O . ALA A 1 75 ? 3.177 5.366 3.781 1.00 94.19 75 ALA A O 1
ATOM 581 N N . VAL A 1 76 ? 4.728 3.978 4.607 1.00 93.31 76 VAL A N 1
ATOM 582 C CA . VAL A 1 76 ? 3.995 3.650 5.840 1.00 93.31 76 VAL A CA 1
ATOM 583 C C . VAL A 1 76 ? 3.834 4.869 6.751 1.00 93.31 76 VAL A C 1
ATOM 585 O O . VAL A 1 76 ? 2.753 5.080 7.290 1.00 93.31 76 VAL A O 1
ATOM 588 N N . GLU A 1 77 ? 4.882 5.679 6.916 1.00 93.56 77 GLU A N 1
ATOM 589 C CA . GLU A 1 77 ? 4.826 6.938 7.670 1.00 93.56 77 GLU A CA 1
ATOM 590 C C . GLU A 1 77 ? 3.751 7.872 7.104 1.00 93.56 77 GLU A C 1
ATOM 592 O O . GLU A 1 77 ? 2.915 8.365 7.854 1.00 93.56 77 GLU A O 1
ATOM 597 N N . TRP A 1 78 ? 3.692 8.017 5.780 1.00 93.50 78 TRP A N 1
ATOM 598 C CA . TRP A 1 78 ? 2.648 8.806 5.135 1.00 93.50 78 TRP A CA 1
ATOM 599 C C . TRP A 1 78 ? 1.237 8.240 5.380 1.00 93.50 78 TRP A C 1
ATOM 601 O O . TRP A 1 78 ? 0.330 8.998 5.714 1.00 93.50 78 TRP A O 1
ATOM 611 N N . VAL A 1 79 ? 1.041 6.917 5.276 1.00 93.00 79 VAL A N 1
ATOM 612 C CA . VAL A 1 79 ? -0.261 6.271 5.558 1.00 93.00 79 VAL A CA 1
ATOM 613 C C . VAL A 1 79 ? -0.708 6.542 6.996 1.00 93.00 79 VAL A C 1
ATOM 615 O O . VAL A 1 79 ? -1.864 6.896 7.224 1.00 93.00 79 VAL A O 1
ATOM 618 N N . ARG A 1 80 ? 0.211 6.428 7.964 1.00 91.69 80 ARG A N 1
ATOM 619 C CA . ARG A 1 80 ? -0.049 6.766 9.372 1.00 91.69 80 ARG A CA 1
ATOM 620 C C . ARG A 1 80 ? -0.507 8.203 9.523 1.00 91.69 80 ARG A C 1
ATOM 622 O O . ARG A 1 80 ? -1.500 8.453 10.192 1.00 91.69 80 ARG A O 1
ATOM 629 N N . GLU A 1 81 ? 0.208 9.137 8.905 1.00 91.31 81 GLU A N 1
ATOM 630 C CA . GLU A 1 81 ? -0.137 10.555 8.950 1.00 91.31 81 GLU A CA 1
ATOM 631 C C . GLU A 1 81 ? -1.536 10.810 8.391 1.00 91.31 81 GLU A C 1
ATOM 633 O O . GLU A 1 81 ? -2.302 11.514 9.037 1.00 91.31 81 GLU A O 1
ATOM 638 N N . GLN A 1 82 ? -1.912 10.197 7.262 1.00 90.81 82 GLN A N 1
ATOM 639 C CA . GLN A 1 82 ? -3.263 10.362 6.713 1.00 90.81 82 GLN A CA 1
ATOM 640 C C . GLN A 1 82 ? -4.337 9.865 7.680 1.00 90.81 82 GLN A C 1
ATOM 642 O O . GLN A 1 82 ? -5.327 10.552 7.905 1.00 90.81 82 GLN A O 1
ATOM 647 N N . VAL A 1 83 ? -4.134 8.689 8.277 1.00 89.88 83 VAL A N 1
ATOM 648 C CA . VAL A 1 83 ? -5.112 8.101 9.202 1.00 89.88 83 VAL A CA 1
ATOM 649 C C . VAL A 1 83 ? -5.210 8.898 10.504 1.00 89.88 83 VAL A C 1
ATOM 651 O O . VAL A 1 83 ? -6.308 9.112 11.000 1.00 89.88 83 VAL A O 1
ATOM 654 N N . LEU A 1 84 ? -4.092 9.408 11.025 1.00 86.00 84 LEU A N 1
ATOM 655 C CA . LEU A 1 84 ? -4.076 10.231 12.239 1.00 86.00 84 LEU A CA 1
ATOM 656 C C . LEU A 1 84 ? -4.585 11.663 12.007 1.00 86.00 84 LEU A C 1
ATOM 658 O O . LEU A 1 84 ? -5.074 12.292 12.942 1.00 86.00 84 LEU A O 1
ATOM 662 N N . MET A 1 85 ? -4.451 12.204 10.792 1.00 80.88 85 MET A N 1
ATOM 663 C CA . MET A 1 85 ? -4.989 13.521 10.422 1.00 80.88 85 MET A CA 1
ATOM 664 C C . MET A 1 85 ? -6.495 13.486 10.133 1.00 80.88 85 MET A C 1
ATOM 666 O O . MET A 1 85 ? -7.136 14.532 10.212 1.00 80.88 85 MET A O 1
ATOM 670 N N . ASP A 1 86 ? -7.050 12.308 9.832 1.00 71.00 86 ASP A N 1
ATOM 671 C CA . ASP A 1 86 ? -8.493 12.077 9.687 1.00 71.00 86 ASP A CA 1
ATOM 672 C C . ASP A 1 86 ? -9.201 11.833 11.032 1.00 71.00 86 ASP A C 1
ATOM 674 O O . ASP A 1 86 ? -10.412 11.615 11.058 1.00 71.00 86 ASP A O 1
ATOM 678 N N . GLU A 1 87 ? -8.484 11.912 12.166 1.00 58.72 87 GLU A N 1
ATOM 679 C CA . GLU A 1 87 ? -9.123 11.938 13.484 1.00 58.72 87 GLU A CA 1
ATOM 680 C C . GLU A 1 87 ? -10.217 13.017 13.484 1.00 58.72 87 GLU A C 1
ATOM 682 O O . GLU A 1 87 ? -9.938 14.189 13.192 1.00 58.72 87 GLU A O 1
ATOM 687 N N . PRO A 1 88 ? -11.475 12.658 13.794 1.00 48.56 88 PRO A N 1
ATOM 688 C CA . PRO A 1 88 ? -12.571 13.590 13.666 1.00 48.56 88 PRO A CA 1
ATOM 689 C C . PRO A 1 88 ? -12.310 14.766 14.602 1.00 48.56 88 PRO A C 1
ATOM 691 O O . PRO A 1 88 ? -12.259 14.614 15.826 1.00 48.56 88 PRO A O 1
ATOM 694 N N . VAL A 1 89 ? -12.238 15.979 14.040 1.00 45.94 89 VAL A N 1
ATOM 695 C CA . VAL A 1 89 ? -12.681 17.160 14.783 1.00 45.94 89 VAL A CA 1
ATOM 696 C C . VAL A 1 89 ? -14.049 16.774 15.316 1.00 45.94 89 VAL A C 1
ATOM 698 O O . VAL A 1 89 ? -14.952 16.544 14.516 1.00 45.94 89 VAL A O 1
ATOM 701 N N . ALA A 1 90 ? -14.157 16.606 16.636 1.00 49.56 90 ALA A N 1
ATOM 702 C CA . ALA A 1 90 ? -15.364 16.174 17.321 1.00 49.56 90 ALA A CA 1
ATOM 703 C C . ALA A 1 90 ? -16.610 16.772 16.649 1.00 49.56 90 ALA A C 1
ATOM 705 O O . ALA A 1 90 ? -16.896 17.959 16.789 1.00 49.56 90 ALA A O 1
ATOM 706 N N . SER A 1 91 ? -17.313 15.958 15.868 1.00 41.69 91 SER A N 1
ATOM 707 C CA . SER A 1 91 ? -18.521 16.365 15.161 1.00 41.69 91 SER A CA 1
ATOM 708 C C . SER A 1 91 ? -19.489 15.203 15.310 1.00 41.69 91 SER A C 1
ATOM 710 O O . SER A 1 91 ? -19.409 14.189 14.628 1.00 41.69 91 SER A O 1
ATOM 712 N N . CYS A 1 92 ? -20.198 15.182 16.435 1.00 42.94 92 CYS A N 1
ATOM 713 C CA . CYS A 1 92 ? -21.572 15.673 16.457 1.00 42.94 92 CYS A CA 1
ATOM 714 C C . CYS A 1 92 ? -22.433 14.912 15.450 1.00 42.94 92 CYS A C 1
ATOM 716 O O . CYS A 1 92 ? -22.746 15.462 14.408 1.00 42.94 92 CYS A O 1
ATOM 718 N N . ILE A 1 93 ? -22.833 13.683 15.780 1.00 40.38 93 ILE A N 1
ATOM 719 C CA . ILE A 1 93 ? -24.234 13.253 15.673 1.00 40.38 93 ILE A CA 1
ATOM 720 C C . ILE A 1 93 ? -24.429 11.927 16.416 1.00 40.38 93 ILE A C 1
ATOM 722 O O . ILE A 1 93 ? -24.318 10.840 15.863 1.00 40.38 93 ILE A O 1
ATOM 726 N N . ALA A 1 94 ? -24.783 12.040 17.694 1.00 40.81 94 ALA A N 1
ATOM 727 C CA . ALA A 1 94 ? -25.881 11.230 18.190 1.00 40.81 94 ALA A CA 1
ATOM 728 C C . ALA A 1 94 ? -27.167 11.770 17.545 1.00 40.81 94 ALA A C 1
ATOM 730 O O . ALA A 1 94 ? -27.490 12.944 17.741 1.00 40.81 94 ALA A O 1
ATOM 731 N N . SER A 1 95 ? -27.864 10.951 16.759 1.00 41.38 95 SER A N 1
ATOM 732 C CA . SER A 1 95 ? -29.304 11.035 16.459 1.00 41.38 95 SER A CA 1
ATOM 733 C C . SER A 1 95 ? -29.761 9.726 15.835 1.00 41.38 95 SER A C 1
ATOM 735 O O . SER A 1 95 ? -29.146 9.329 14.823 1.00 41.38 95 SER A O 1
#